Protein AF-A0A8S2FQZ1-F1 (afdb_monomer_lite)

Foldseek 3Di:
DPPPPPDWAWDPPVQQVQLVVLVPDPDPQSWGDDDQWIARVVQQKIAGPVHRVDIKHKDKDWDPPVRVVPPPCVVVPDDPPDPDDPPPPVDPTDIIMIID

InterPro domains:
  IPR004170 WWE domain [PF02825] (5-60)
  IPR004170 WWE domain [PS50918] (1-60)
  IPR037197 WWE domain superfamily [G3DSA:3.30.720.50] (2-63)
  IPR037197 WWE domain superfamily [SSF117839] (3-65)

Structure (mmCIF, N/CA/C/O backbone):
data_AF-A0A8S2FQZ1-F1
#
_entry.id   AF-A0A8S2FQZ1-F1
#
loop_
_atom_site.group_PDB
_atom_site.id
_atom_site.type_symbol
_atom_site.label_atom_id
_atom_site.label_alt_id
_atom_site.label_comp_id
_atom_site.label_asym_id
_atom_site.label_entity_id
_atom_site.label_seq_id
_atom_site.pdbx_PDB_ins_code
_atom_site.Cartn_x
_atom_site.Cartn_y
_atom_site.Cartn_z
_atom_site.occupancy
_atom_site.B_iso_or_equiv
_atom_site.auth_seq_id
_atom_site.auth_comp_id
_atom_site.auth_asym_id
_atom_site.auth_atom_id
_atom_site.pdbx_PDB_model_num
ATOM 1 N N . SER A 1 1 ? -10.466 -26.969 -14.975 1.00 35.75 1 SER A N 1
ATOM 2 C CA . SER A 1 1 ? -9.700 -26.241 -13.949 1.00 35.75 1 SER A CA 1
ATOM 3 C C . SER A 1 1 ? -9.294 -24.894 -14.509 1.00 35.75 1 SER A C 1
ATOM 5 O O . SER A 1 1 ? -8.361 -24.826 -15.294 1.00 35.75 1 SER A O 1
ATOM 7 N N . THR A 1 2 ? -10.063 -23.845 -14.231 1.00 41.34 2 THR A N 1
ATOM 8 C CA . THR A 1 2 ? -9.741 -22.472 -14.640 1.00 41.34 2 THR A CA 1
ATOM 9 C C . THR A 1 2 ? -8.810 -21.883 -13.587 1.00 41.34 2 THR A C 1
ATOM 11 O O . THR A 1 2 ? -9.260 -21.555 -12.493 1.00 41.34 2 THR A O 1
ATOM 14 N N . ASN A 1 3 ? -7.511 -21.834 -13.886 1.00 45.06 3 ASN A N 1
ATOM 15 C CA . ASN A 1 3 ? -6.511 -21.191 -13.036 1.00 45.06 3 ASN A CA 1
ATOM 16 C C . ASN A 1 3 ? -6.856 -19.700 -12.920 1.00 45.06 3 ASN A C 1
ATOM 18 O O . ASN A 1 3 ? -6.650 -18.940 -13.864 1.00 45.06 3 ASN A O 1
ATOM 22 N N . GLY A 1 4 ? -7.439 -19.308 -11.786 1.00 43.81 4 GLY A N 1
ATOM 23 C CA . GLY A 1 4 ? -7.684 -17.918 -11.419 1.00 43.81 4 GLY A CA 1
ATOM 24 C C . GLY A 1 4 ? -6.366 -17.229 -11.090 1.00 43.81 4 GLY A C 1
ATOM 25 O O . GLY A 1 4 ? -5.990 -17.135 -9.927 1.00 43.81 4 GLY A O 1
ATOM 26 N N . ASN A 1 5 ? -5.643 -16.786 -12.117 1.00 52.44 5 ASN A N 1
ATOM 27 C CA . ASN A 1 5 ? -4.517 -15.878 -11.938 1.00 52.44 5 ASN A CA 1
ATOM 28 C C . ASN A 1 5 ? -5.084 -14.499 -11.588 1.00 52.44 5 ASN A C 1
ATOM 30 O O . ASN A 1 5 ? -5.346 -13.682 -12.464 1.00 52.44 5 ASN A O 1
ATOM 34 N N . GLU A 1 6 ? -5.329 -14.263 -10.304 1.00 64.31 6 GLU A N 1
ATOM 35 C CA . GLU A 1 6 ? -5.566 -12.923 -9.772 1.00 64.31 6 GLU A CA 1
ATOM 36 C C . GLU A 1 6 ? -4.266 -12.118 -9.934 1.00 64.31 6 GLU A C 1
ATOM 38 O O . GLU A 1 6 ? -3.343 -12.214 -9.121 1.00 64.31 6 GLU A O 1
ATOM 43 N N . GLU A 1 7 ? -4.149 -11.400 -11.050 1.00 82.88 7 GLU A N 1
ATOM 44 C CA . GLU A 1 7 ? -2.947 -10.651 -11.406 1.00 82.88 7 GLU A CA 1
ATOM 45 C C . GLU A 1 7 ? -2.787 -9.403 -10.533 1.00 82.88 7 GLU A C 1
ATOM 47 O O . GLU A 1 7 ? -3.664 -8.546 -10.440 1.00 82.88 7 GLU A O 1
ATOM 52 N N . TRP A 1 8 ? -1.616 -9.289 -9.909 1.00 86.56 8 TRP A N 1
ATOM 53 C CA . TRP A 1 8 ? -1.216 -8.107 -9.159 1.00 86.56 8 TRP A CA 1
ATOM 54 C C . TRP A 1 8 ? -0.962 -6.936 -10.112 1.00 86.56 8 TRP A C 1
ATOM 56 O O . TRP A 1 8 ? -0.130 -7.037 -11.012 1.00 86.56 8 TRP A O 1
ATOM 66 N N . THR A 1 9 ? -1.618 -5.802 -9.876 1.00 89.12 9 THR A N 1
ATOM 67 C CA . THR A 1 9 ? -1.482 -4.598 -10.706 1.00 89.12 9 THR A CA 1
ATOM 68 C C . THR A 1 9 ? -0.596 -3.559 -10.021 1.00 89.12 9 THR A C 1
ATOM 70 O O . THR A 1 9 ? -0.789 -3.260 -8.841 1.00 89.12 9 THR A O 1
ATOM 73 N N . LYS A 1 10 ? 0.373 -2.999 -10.760 1.00 88.56 10 LYS A N 1
ATOM 74 C CA . LYS A 1 10 ? 1.242 -1.905 -10.292 1.00 88.56 10 LYS A CA 1
ATOM 75 C C . LYS A 1 10 ? 0.437 -0.620 -10.098 1.00 88.56 10 LYS A C 1
ATOM 77 O O . LYS A 1 10 ? -0.378 -0.271 -10.948 1.00 88.56 10 LYS A O 1
ATOM 82 N N . TYR A 1 11 ? 0.697 0.082 -8.998 1.00 90.31 11 TYR A N 1
ATOM 83 C CA . TYR A 1 11 ? 0.266 1.473 -8.851 1.00 90.31 11 TYR A CA 1
ATOM 84 C C . TYR A 1 11 ? 1.029 2.362 -9.834 1.00 90.31 11 TYR A C 1
ATOM 86 O O . TYR A 1 11 ? 2.150 2.030 -10.230 1.00 90.31 11 TYR A O 1
ATOM 94 N N . SER A 1 12 ? 0.446 3.499 -10.218 1.00 88.81 12 SER A N 1
ATOM 95 C CA . SER A 1 12 ? 1.183 4.499 -10.997 1.00 88.81 12 SER A CA 1
ATOM 96 C C . SER A 1 12 ? 2.387 5.033 -10.214 1.00 88.81 12 SER A C 1
ATOM 98 O O . SER A 1 12 ? 2.448 4.909 -8.989 1.00 88.81 12 SER A O 1
ATOM 100 N N . ASP A 1 13 ? 3.344 5.660 -10.900 1.00 83.06 13 ASP A N 1
ATOM 101 C CA . ASP A 1 13 ? 4.529 6.236 -10.246 1.00 83.06 13 ASP A CA 1
ATOM 102 C C . ASP A 1 13 ? 4.147 7.294 -9.196 1.00 83.06 13 ASP A C 1
ATOM 104 O O . ASP A 1 13 ? 4.746 7.358 -8.124 1.00 83.06 13 ASP A O 1
ATOM 108 N N . ILE A 1 14 ? 3.107 8.088 -9.481 1.00 87.88 14 ILE A N 1
ATOM 109 C CA . ILE A 1 14 ? 2.599 9.129 -8.578 1.00 87.88 14 ILE A CA 1
ATOM 110 C C . ILE A 1 14 ? 1.951 8.494 -7.346 1.00 87.88 14 ILE A C 1
ATOM 112 O O . ILE A 1 14 ? 2.292 8.850 -6.220 1.00 87.88 14 ILE A O 1
ATOM 116 N N . GLU A 1 15 ? 1.048 7.530 -7.541 1.00 90.69 15 GLU A N 1
ATOM 117 C CA . GLU A 1 15 ? 0.409 6.816 -6.429 1.00 90.69 15 GLU A CA 1
ATOM 118 C C . GLU A 1 15 ? 1.456 6.076 -5.591 1.00 90.69 15 GLU A C 1
ATOM 120 O O . GLU A 1 15 ? 1.439 6.164 -4.367 1.00 90.69 15 GLU A O 1
ATOM 125 N N . SER A 1 16 ? 2.420 5.414 -6.234 1.00 89.88 16 SER A N 1
ATOM 126 C CA . SER A 1 16 ? 3.523 4.724 -5.558 1.00 89.88 16 SER A CA 1
ATOM 127 C C . SER A 1 16 ? 4.352 5.678 -4.700 1.00 89.88 16 SER A C 1
ATOM 129 O O . SER A 1 16 ? 4.690 5.324 -3.573 1.00 89.88 16 SER A O 1
ATOM 131 N N . ALA A 1 17 ? 4.642 6.891 -5.185 1.00 86.56 17 ALA A N 1
ATOM 132 C CA . ALA A 1 17 ? 5.361 7.903 -4.414 1.00 86.56 17 ALA A CA 1
ATOM 133 C C . ALA A 1 17 ? 4.573 8.357 -3.174 1.00 86.56 17 ALA A C 1
ATOM 135 O O . ALA A 1 17 ? 5.147 8.448 -2.091 1.00 86.56 17 ALA A O 1
ATOM 136 N N . ILE A 1 18 ? 3.259 8.568 -3.306 1.00 89.75 18 ILE A N 1
ATOM 137 C CA . ILE A 1 18 ? 2.379 8.928 -2.180 1.00 89.75 18 ILE A CA 1
ATOM 138 C C . ILE A 1 18 ? 2.344 7.800 -1.139 1.00 89.75 18 ILE A C 1
ATOM 140 O O . ILE A 1 18 ? 2.438 8.043 0.067 1.00 89.75 18 ILE A O 1
ATOM 144 N N . ILE A 1 19 ? 2.234 6.549 -1.594 1.00 91.06 19 ILE A N 1
ATOM 145 C CA . ILE A 1 19 ? 2.208 5.376 -0.716 1.00 91.06 19 ILE A CA 1
ATOM 146 C C . ILE A 1 19 ? 3.548 5.211 0.010 1.00 91.06 19 ILE A C 1
ATOM 148 O O . ILE A 1 19 ? 3.569 4.952 1.214 1.00 91.06 19 ILE A O 1
ATOM 152 N N . GLU A 1 20 ? 4.665 5.382 -0.697 1.00 89.88 20 GLU A N 1
ATOM 153 C CA . GLU A 1 20 ? 6.010 5.297 -0.128 1.00 89.88 20 GLU A CA 1
ATOM 154 C C . GLU A 1 20 ? 6.265 6.417 0.892 1.00 89.88 20 GLU A C 1
ATOM 156 O O . GLU A 1 20 ? 6.832 6.168 1.957 1.00 89.88 20 GLU A O 1
ATOM 161 N N . GLU A 1 21 ? 5.802 7.640 0.621 1.00 89.06 21 GLU A N 1
ATOM 162 C CA . GLU A 1 21 ? 5.870 8.744 1.580 1.00 89.06 21 GLU A CA 1
ATOM 163 C C . GLU A 1 21 ? 5.106 8.395 2.863 1.00 89.06 21 GLU A C 1
ATOM 165 O O . GLU A 1 21 ? 5.675 8.463 3.954 1.00 89.06 21 GLU A O 1
ATOM 170 N N . ALA A 1 22 ? 3.855 7.937 2.744 1.00 89.62 22 ALA A N 1
ATOM 171 C CA . ALA A 1 22 ? 3.042 7.514 3.884 1.00 89.62 22 ALA A CA 1
ATOM 172 C C . ALA A 1 22 ? 3.659 6.326 4.647 1.00 89.62 22 ALA A C 1
ATOM 174 O O . ALA A 1 22 ? 3.568 6.258 5.875 1.00 89.62 22 ALA A O 1
ATOM 175 N N . PHE A 1 23 ? 4.325 5.404 3.947 1.00 88.50 23 PHE A N 1
ATOM 176 C CA . PHE A 1 23 ? 5.015 4.266 4.555 1.00 88.50 23 PHE A CA 1
ATOM 177 C C . PHE A 1 23 ? 6.212 4.690 5.417 1.00 88.50 23 PHE A C 1
ATOM 179 O O . PHE A 1 23 ? 6.447 4.098 6.477 1.00 88.50 23 PHE A O 1
ATOM 186 N N . ASN A 1 24 ? 6.941 5.719 4.975 1.00 87.06 24 ASN A N 1
ATOM 187 C CA . ASN A 1 24 ? 8.149 6.230 5.623 1.00 87.06 24 ASN A CA 1
ATOM 188 C C . ASN A 1 24 ? 7.874 7.237 6.752 1.00 87.06 24 ASN A C 1
ATOM 190 O O . ASN A 1 24 ? 8.790 7.597 7.501 1.00 87.06 24 ASN A O 1
ATOM 194 N N . GLN A 1 25 ? 6.627 7.682 6.927 1.00 86.38 25 GLN A N 1
ATOM 195 C CA . GLN A 1 25 ? 6.259 8.534 8.055 1.00 86.38 25 GLN A CA 1
ATOM 196 C C . GLN A 1 25 ? 6.458 7.803 9.393 1.00 86.38 25 GLN A C 1
ATOM 198 O O . GLN A 1 25 ? 6.076 6.649 9.577 1.00 86.38 25 GLN A O 1
ATOM 203 N N . LYS A 1 26 ? 7.018 8.510 10.384 1.00 74.94 26 LYS A N 1
ATOM 204 C CA . LYS A 1 26 ? 7.258 7.982 11.745 1.00 74.94 26 LYS A CA 1
ATOM 205 C C . LYS A 1 26 ? 5.986 7.870 12.603 1.00 74.94 26 LYS A C 1
ATOM 207 O O . LYS A 1 26 ? 6.060 7.447 13.756 1.00 74.94 26 LYS A O 1
ATOM 212 N N . ASN A 1 27 ? 4.837 8.278 12.070 1.00 74.12 27 ASN A N 1
ATOM 213 C CA . ASN A 1 27 ? 3.565 8.279 12.783 1.00 74.12 27 ASN A CA 1
ATOM 214 C C . ASN A 1 27 ? 2.942 6.875 12.819 1.00 74.12 27 ASN A C 1
ATOM 216 O O . ASN A 1 27 ? 3.193 6.036 11.959 1.00 74.12 27 ASN A O 1
ATOM 220 N N . LYS A 1 28 ? 2.102 6.612 13.829 1.00 67.88 28 LYS A N 1
ATOM 221 C CA . LYS A 1 28 ? 1.443 5.302 14.013 1.00 67.88 28 LYS A CA 1
ATOM 222 C C . LYS A 1 28 ? 0.377 5.004 12.952 1.00 67.88 28 LYS A C 1
ATOM 224 O O . LYS A 1 28 ? 0.065 3.845 12.689 1.00 67.88 28 LYS A O 1
ATOM 229 N N . THR A 1 29 ? -0.203 6.042 12.364 1.00 70.31 29 THR A N 1
ATOM 230 C CA . THR A 1 29 ? -1.234 5.932 11.333 1.00 70.31 29 THR A CA 1
ATOM 231 C C . THR A 1 29 ? -0.571 5.910 9.964 1.00 70.31 29 THR A C 1
ATOM 233 O O . THR A 1 29 ? -0.358 6.958 9.361 1.00 70.31 29 THR A O 1
ATOM 236 N N . LYS A 1 30 ? -0.222 4.714 9.485 1.00 85.19 30 LYS A N 1
ATOM 237 C CA . LYS A 1 30 ? 0.291 4.515 8.128 1.00 85.19 30 LYS A CA 1
ATOM 238 C C . LYS A 1 30 ? -0.876 4.426 7.145 1.00 85.19 30 LYS A C 1
ATOM 240 O O . LYS A 1 30 ? -1.247 3.341 6.701 1.00 85.19 30 LYS A O 1
ATOM 245 N N . LEU A 1 31 ? -1.508 5.564 6.885 1.00 91.25 31 LEU A N 1
ATOM 246 C CA . LEU A 1 31 ? -2.636 5.663 5.969 1.00 91.25 31 LEU A CA 1
ATOM 247 C C . LEU A 1 31 ? -2.268 6.592 4.812 1.00 91.25 31 LEU A C 1
ATOM 249 O O . LEU A 1 31 ? -1.837 7.717 5.049 1.00 91.25 31 LEU A O 1
ATOM 253 N N . ALA A 1 32 ? -2.412 6.108 3.580 1.00 91.94 32 ALA A N 1
ATOM 254 C CA . ALA A 1 32 ? -2.206 6.900 2.373 1.00 91.94 32 ALA A CA 1
ATOM 255 C C . ALA A 1 32 ? -3.561 7.235 1.742 1.00 91.94 32 ALA A C 1
ATOM 257 O O . ALA A 1 32 ? -4.408 6.358 1.564 1.00 91.94 32 ALA A O 1
ATOM 258 N N . GLU A 1 33 ? -3.765 8.502 1.401 1.00 93.81 33 GLU A N 1
ATOM 259 C CA . GLU A 1 33 ? -4.983 8.989 0.757 1.00 93.81 33 GLU A CA 1
ATOM 260 C C . GLU A 1 33 ? -4.737 9.160 -0.742 1.00 93.81 3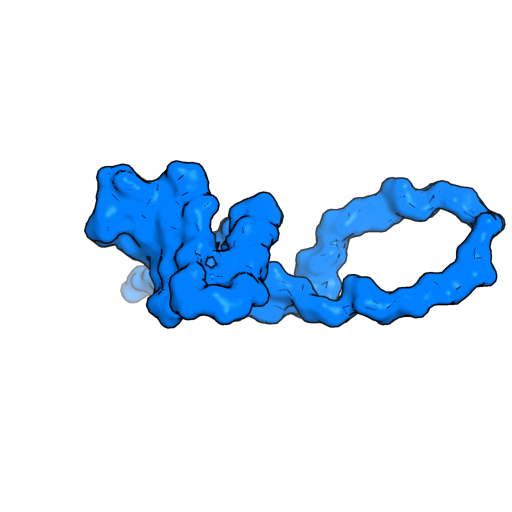3 GLU A C 1
ATOM 262 O O . GLU A 1 33 ? -3.877 9.939 -1.145 1.00 93.81 33 GLU A O 1
ATOM 267 N N . LEU A 1 34 ? -5.500 8.438 -1.562 1.00 92.56 34 LEU A N 1
ATOM 268 C CA . LEU A 1 34 ? -5.480 8.534 -3.023 1.00 92.56 34 LEU A CA 1
ATOM 269 C C . LEU A 1 34 ? -6.867 8.948 -3.521 1.00 92.56 34 LEU A C 1
ATOM 271 O O . LEU A 1 34 ? -7.834 8.927 -2.759 1.00 92.56 34 LEU A O 1
ATOM 275 N N . ASP A 1 35 ? -7.000 9.346 -4.784 1.00 90.69 35 ASP A N 1
ATOM 276 C CA . ASP A 1 35 ? -8.230 9.991 -5.273 1.00 90.69 35 ASP A CA 1
ATOM 277 C C . ASP A 1 35 ? -9.494 9.157 -5.009 1.00 90.69 35 ASP A C 1
ATOM 279 O O . ASP A 1 35 ? -10.462 9.641 -4.422 1.00 90.69 35 ASP A O 1
ATOM 283 N N . ASN A 1 36 ? -9.464 7.872 -5.372 1.00 92.25 36 ASN A N 1
ATOM 284 C CA . ASN A 1 36 ? -10.640 6.994 -5.330 1.00 92.25 36 ASN A CA 1
ATOM 285 C C . ASN A 1 36 ? -10.633 5.987 -4.169 1.00 92.25 36 ASN A C 1
ATOM 287 O O . ASN A 1 36 ? -11.598 5.237 -3.980 1.00 92.25 36 ASN A O 1
ATOM 291 N N . TYR A 1 37 ? -9.543 5.920 -3.412 1.00 93.94 37 TYR A N 1
ATOM 292 C CA . TYR A 1 37 ? -9.336 4.908 -2.384 1.00 93.94 37 TYR A CA 1
ATOM 293 C C . TYR A 1 37 ? -8.353 5.394 -1.321 1.00 93.94 37 TYR A C 1
ATOM 295 O O . TYR A 1 37 ? -7.547 6.287 -1.561 1.00 93.94 37 TYR A O 1
ATOM 303 N N . SER A 1 38 ? -8.432 4.808 -0.135 1.00 94.50 38 SER A N 1
ATOM 304 C CA . SER A 1 38 ? -7.422 4.962 0.908 1.00 94.50 38 SER A CA 1
ATOM 305 C C . SER A 1 38 ? -6.672 3.648 1.076 1.00 94.50 38 SER A C 1
ATOM 307 O O . SER A 1 38 ? -7.205 2.568 0.818 1.00 94.50 38 SER A O 1
ATOM 309 N N . ILE A 1 39 ? -5.410 3.730 1.473 1.00 94.88 39 ILE A N 1
ATOM 310 C CA . ILE A 1 39 ? -4.577 2.565 1.741 1.00 94.88 39 ILE A CA 1
ATOM 311 C C . ILE A 1 39 ? -4.229 2.563 3.215 1.00 94.88 39 ILE A C 1
ATOM 313 O O . ILE A 1 39 ? -3.558 3.466 3.710 1.00 94.88 39 ILE A O 1
ATOM 317 N N . ASN A 1 40 ? -4.643 1.508 3.903 1.00 93.19 40 ASN A N 1
ATOM 318 C CA . ASN A 1 40 ? -4.173 1.192 5.234 1.00 93.19 40 ASN A CA 1
ATOM 319 C C . ASN A 1 40 ? -2.930 0.304 5.111 1.00 93.19 40 ASN A C 1
ATOM 321 O O . ASN A 1 40 ? -3.026 -0.886 4.816 1.00 93.19 40 ASN A O 1
ATOM 325 N N . LEU A 1 41 ? -1.754 0.885 5.334 1.00 91.38 41 LEU A N 1
ATOM 326 C CA . LEU A 1 41 ? -0.472 0.189 5.212 1.00 91.38 41 LEU A CA 1
ATOM 327 C C . LEU A 1 41 ? -0.163 -0.710 6.411 1.00 91.38 41 LEU A C 1
ATOM 329 O O . LEU A 1 41 ? 0.707 -1.569 6.301 1.00 91.38 41 LEU A O 1
ATOM 333 N N . ASN A 1 42 ? -0.847 -0.528 7.545 1.00 90.25 42 ASN A N 1
ATOM 334 C CA . ASN A 1 42 ? -0.706 -1.442 8.680 1.00 90.25 42 ASN A CA 1
ATOM 335 C C . ASN A 1 42 ? -1.308 -2.808 8.338 1.00 90.25 42 ASN A C 1
ATOM 337 O O . ASN A 1 42 ? -0.684 -3.833 8.600 1.00 90.25 42 ASN A O 1
ATOM 341 N N . ASP A 1 43 ? -2.468 -2.796 7.683 1.00 90.88 43 ASP A N 1
ATOM 342 C CA . ASP A 1 43 ? -3.167 -4.015 7.267 1.00 90.88 43 ASP A CA 1
ATOM 343 C C . ASP A 1 43 ? -2.837 -4.418 5.824 1.00 90.88 43 ASP A C 1
ATOM 345 O O . ASP A 1 43 ? -3.211 -5.497 5.378 1.00 90.88 43 ASP A O 1
ATOM 349 N N . SER A 1 44 ? -2.103 -3.568 5.096 1.00 92.88 44 SER A N 1
ATOM 350 C CA . SER A 1 44 ? -1.780 -3.748 3.678 1.00 92.88 44 SER A CA 1
ATOM 351 C C . SER A 1 44 ? -3.041 -3.950 2.825 1.00 92.88 44 SER A C 1
ATOM 353 O O . SER A 1 44 ? -3.112 -4.843 1.981 1.00 92.88 44 SER A O 1
ATOM 355 N N . ILE A 1 45 ? -4.036 -3.083 3.038 1.00 94.44 45 ILE A N 1
ATOM 356 C CA . ILE A 1 45 ? -5.333 -3.113 2.352 1.00 94.44 45 ILE A CA 1
ATOM 357 C C . ILE A 1 45 ? -5.633 -1.751 1.725 1.00 94.44 45 ILE A C 1
ATOM 359 O O . ILE A 1 45 ? -5.516 -0.706 2.365 1.00 94.44 45 ILE A O 1
ATOM 363 N N . GLN A 1 46 ? -6.078 -1.778 0.475 1.00 94.94 46 GLN A N 1
ATOM 364 C CA . GLN A 1 46 ? -6.735 -0.673 -0.210 1.00 94.94 46 GLN A CA 1
ATOM 365 C C . GLN A 1 46 ? -8.247 -0.748 0.035 1.00 94.94 46 GLN A C 1
ATOM 367 O O . GLN A 1 46 ? -8.843 -1.810 -0.124 1.00 94.94 46 GLN A O 1
ATOM 372 N N . ILE A 1 47 ? -8.880 0.381 0.350 1.00 95.44 47 ILE A N 1
ATOM 373 C CA . ILE A 1 47 ? -10.318 0.506 0.613 1.00 95.44 47 ILE A CA 1
ATOM 374 C C . ILE A 1 47 ? -10.898 1.557 -0.336 1.00 95.44 47 ILE A C 1
ATOM 376 O O . ILE A 1 47 ? -10.424 2.694 -0.376 1.00 95.44 47 ILE A O 1
ATOM 380 N N . SER A 1 48 ? -11.924 1.205 -1.114 1.00 93.69 48 SER A N 1
ATOM 381 C CA . SER A 1 48 ? -12.586 2.178 -1.990 1.00 93.69 48 SER A CA 1
ATOM 382 C C . SER A 1 48 ? -13.342 3.234 -1.182 1.00 93.69 48 SER A C 1
ATOM 384 O O . SER A 1 48 ? -14.093 2.915 -0.262 1.00 93.69 48 SER A O 1
ATOM 386 N N . LYS A 1 49 ? -13.206 4.504 -1.583 1.00 93.44 49 LYS A N 1
ATOM 387 C CA . LYS A 1 49 ? -13.971 5.619 -0.999 1.00 93.44 49 LYS A CA 1
ATOM 388 C C . LYS A 1 49 ? -15.444 5.602 -1.402 1.00 93.44 49 LYS A C 1
ATOM 390 O O . LYS A 1 49 ? -16.282 6.127 -0.677 1.00 93.44 49 LYS A O 1
ATOM 395 N N . LEU A 1 50 ? -15.754 5.016 -2.559 1.00 93.56 50 LEU A N 1
ATOM 396 C CA . LEU A 1 50 ? -17.119 4.915 -3.079 1.00 93.56 50 LEU A CA 1
ATOM 397 C C . LEU A 1 50 ? -17.884 3.739 -2.462 1.00 93.56 50 LEU A C 1
ATOM 399 O O . LEU A 1 50 ? -19.103 3.804 -2.333 1.00 93.56 50 LEU A O 1
ATOM 403 N N . ASP A 1 51 ? -17.177 2.668 -2.102 1.00 92.25 51 ASP A N 1
ATOM 404 C CA . ASP A 1 51 ? -17.760 1.455 -1.529 1.00 92.25 51 ASP A CA 1
ATOM 405 C C . ASP A 1 51 ? -16.778 0.811 -0.533 1.00 92.25 51 ASP A C 1
ATOM 407 O O . ASP A 1 51 ? -15.889 0.066 -0.949 1.00 92.25 51 ASP A O 1
ATOM 411 N N . PRO A 1 52 ? -16.926 1.055 0.782 1.00 89.50 52 PRO A N 1
ATOM 412 C CA . PRO A 1 52 ? -16.004 0.540 1.800 1.00 89.50 52 PRO A CA 1
ATOM 413 C C . PRO A 1 52 ? -15.918 -0.993 1.886 1.00 89.50 52 PRO A C 1
ATOM 415 O O . PRO A 1 52 ? -14.977 -1.527 2.480 1.00 89.50 52 PRO A O 1
ATOM 418 N N . ASN A 1 53 ? -16.879 -1.715 1.297 1.00 91.50 53 ASN A N 1
ATOM 419 C CA . ASN A 1 53 ? -16.833 -3.175 1.211 1.00 91.50 53 ASN A CA 1
ATOM 420 C C . ASN A 1 53 ? -15.919 -3.660 0.075 1.00 91.50 53 ASN A C 1
ATOM 422 O O . ASN A 1 53 ? -15.509 -4.819 0.072 1.00 91.50 53 ASN A O 1
ATOM 426 N N . LYS A 1 54 ? -15.579 -2.791 -0.887 1.00 91.50 54 LYS A N 1
ATOM 427 C CA . LYS A 1 54 ? -14.607 -3.092 -1.941 1.00 91.50 54 LYS A CA 1
ATOM 428 C C . LYS A 1 54 ? -13.205 -2.827 -1.428 1.00 91.50 54 LYS A C 1
ATOM 430 O O . LYS A 1 54 ? -12.739 -1.685 -1.389 1.00 91.50 54 LYS A O 1
ATOM 435 N N . GLN A 1 55 ? -12.546 -3.920 -1.068 1.00 94.31 55 GLN A N 1
ATOM 436 C CA . GLN A 1 55 ? -11.186 -3.926 -0.562 1.00 94.31 55 GLN A CA 1
ATOM 437 C C . GLN A 1 55 ? -10.288 -4.760 -1.467 1.00 94.31 55 GLN A C 1
ATOM 439 O O . GLN A 1 55 ? -10.740 -5.731 -2.074 1.00 94.31 55 GLN A O 1
ATOM 444 N N . ARG A 1 56 ? -9.025 -4.355 -1.559 1.00 93.50 56 ARG A N 1
ATOM 445 C CA . ARG A 1 56 ? -7.980 -5.052 -2.310 1.00 93.50 56 ARG A CA 1
ATOM 446 C C . ARG A 1 56 ? -6.750 -5.223 -1.449 1.00 93.50 56 ARG A C 1
ATOM 448 O O . ARG A 1 56 ? -6.425 -4.334 -0.659 1.00 93.50 56 ARG A O 1
ATOM 455 N N . GLN A 1 57 ? -6.068 -6.350 -1.596 1.00 93.75 57 GLN A N 1
ATOM 456 C CA . GLN A 1 57 ? -4.794 -6.538 -0.914 1.00 93.75 57 GLN A CA 1
ATOM 457 C C . GLN A 1 57 ? -3.727 -5.701 -1.599 1.00 93.75 57 GLN A C 1
ATOM 459 O O . GLN A 1 57 ? -3.764 -5.508 -2.813 1.00 93.75 57 GLN A O 1
ATOM 464 N N . ILE A 1 58 ? -2.763 -5.211 -0.824 1.00 93.50 58 ILE A N 1
ATOM 465 C CA . ILE A 1 58 ? -1.605 -4.510 -1.362 1.00 93.50 58 ILE A CA 1
ATOM 466 C C . ILE A 1 58 ? -0.307 -5.138 -0.874 1.00 93.50 58 ILE A C 1
ATOM 468 O O . ILE A 1 58 ? -0.252 -5.746 0.191 1.00 93.50 58 ILE A O 1
ATOM 472 N N . LYS A 1 59 ? 0.770 -4.976 -1.640 1.00 90.81 59 LYS A N 1
ATOM 473 C CA . LYS A 1 59 ? 2.110 -5.384 -1.201 1.00 90.81 59 LYS A CA 1
ATOM 474 C C . LYS A 1 59 ? 3.182 -4.450 -1.732 1.00 90.81 59 LYS A C 1
ATOM 476 O O . LYS A 1 59 ? 3.081 -3.960 -2.854 1.00 90.81 59 LYS A O 1
ATOM 481 N N . ARG A 1 60 ? 4.222 -4.245 -0.925 1.00 89.62 60 ARG A N 1
ATOM 482 C CA . ARG A 1 60 ? 5.448 -3.522 -1.283 1.00 89.62 60 ARG A CA 1
ATOM 483 C C . ARG A 1 60 ? 6.506 -4.539 -1.694 1.00 89.62 60 ARG A C 1
ATOM 485 O O . ARG A 1 60 ? 6.825 -5.432 -0.912 1.00 89.62 60 ARG A O 1
ATOM 492 N N . VAL A 1 61 ? 7.035 -4.424 -2.905 1.00 86.38 61 VAL A N 1
ATOM 493 C CA . VAL A 1 61 ? 8.039 -5.344 -3.454 1.00 86.38 61 VAL A CA 1
ATOM 494 C C . VAL A 1 61 ? 9.314 -4.574 -3.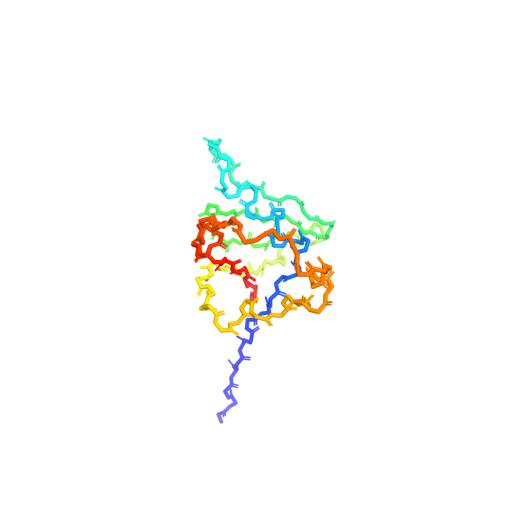760 1.00 86.38 61 VAL A C 1
ATOM 496 O O . VAL A 1 61 ? 9.260 -3.435 -4.219 1.00 86.38 61 VAL A O 1
ATOM 499 N N . LEU A 1 62 ? 10.457 -5.200 -3.478 1.00 80.50 62 LEU A N 1
ATOM 500 C CA . LEU A 1 62 ? 11.757 -4.691 -3.888 1.00 80.50 62 LEU A CA 1
ATOM 501 C C . LEU A 1 62 ? 11.916 -4.895 -5.396 1.00 80.50 62 LEU A C 1
ATOM 503 O O . LEU A 1 62 ? 11.917 -6.026 -5.884 1.00 80.50 62 LEU A O 1
ATOM 507 N N . THR A 1 63 ? 12.057 -3.801 -6.125 1.00 67.69 63 THR A N 1
ATOM 508 C CA . THR A 1 63 ? 12.228 -3.812 -7.572 1.00 67.69 63 THR A CA 1
ATOM 509 C C . THR A 1 63 ? 13.704 -4.000 -7.890 1.00 67.69 63 THR A C 1
ATOM 511 O O . THR A 1 63 ? 14.560 -3.224 -7.462 1.00 67.69 63 THR A O 1
ATOM 514 N N . SER A 1 64 ? 14.024 -5.067 -8.628 1.00 60.72 64 SER A N 1
ATOM 515 C CA . SER A 1 64 ? 15.397 -5.316 -9.075 1.00 60.72 64 SER A CA 1
ATOM 516 C C . SER A 1 64 ? 15.895 -4.176 -9.976 1.00 60.72 64 SER A C 1
ATOM 518 O O . SER A 1 64 ? 15.115 -3.583 -10.720 1.00 60.72 64 SER A O 1
ATOM 520 N N . ARG A 1 65 ? 17.208 -3.904 -9.950 1.00 55.53 65 ARG A N 1
ATOM 521 C CA . ARG A 1 65 ? 17.883 -2.841 -10.729 1.00 55.53 65 ARG A CA 1
ATOM 522 C C . ARG A 1 65 ? 17.520 -2.816 -12.225 1.00 55.53 65 ARG A C 1
ATOM 524 O O . ARG A 1 65 ? 17.598 -1.765 -12.848 1.00 55.53 65 ARG A O 1
ATOM 531 N N . ASN A 1 66 ? 17.124 -3.955 -12.792 1.00 52.50 66 ASN A N 1
ATOM 532 C CA . ASN A 1 66 ? 16.782 -4.073 -14.210 1.00 52.50 66 ASN A CA 1
ATOM 533 C C . ASN A 1 66 ? 15.350 -3.601 -14.527 1.00 52.50 66 ASN A C 1
ATOM 535 O O . ASN A 1 66 ? 15.068 -3.245 -15.664 1.00 52.50 66 ASN A O 1
ATOM 539 N N . GLU A 1 67 ? 14.440 -3.573 -13.548 1.00 53.00 67 GLU A N 1
ATOM 540 C CA . GLU A 1 67 ? 13.067 -3.073 -13.742 1.00 53.00 67 GLU A CA 1
ATOM 541 C C . GLU A 1 67 ? 12.961 -1.550 -13.553 1.00 53.00 67 GLU A C 1
ATOM 543 O O . GLU A 1 67 ? 12.044 -0.925 -14.080 1.00 53.00 67 GLU A O 1
ATOM 548 N N . SER A 1 68 ? 13.916 -0.933 -12.850 1.00 52.22 68 SER A N 1
ATOM 549 C CA . SER A 1 68 ? 14.031 0.524 -12.680 1.00 52.22 68 SER A CA 1
ATOM 550 C C . SER A 1 68 ? 14.746 1.236 -13.843 1.00 52.22 68 SER A C 1
ATOM 552 O O . SER A 1 68 ? 14.807 2.465 -13.869 1.00 52.22 68 SER A O 1
ATOM 554 N N . GLN A 1 69 ? 15.214 0.497 -14.857 1.00 50.56 69 GLN A N 1
ATOM 555 C CA . GLN A 1 69 ? 15.868 1.005 -16.078 1.00 50.56 69 GLN A CA 1
ATOM 556 C C . GLN A 1 69 ? 14.906 1.635 -17.112 1.00 50.56 69 GLN A C 1
ATOM 558 O O . GLN A 1 69 ? 15.226 1.742 -18.292 1.00 50.56 69 GLN A O 1
ATOM 563 N N . GLY A 1 70 ? 13.721 2.083 -16.691 1.00 48.59 70 GLY A N 1
ATOM 564 C CA . GLY A 1 70 ? 12.811 2.887 -17.519 1.00 48.59 70 GLY A CA 1
ATOM 565 C C . GLY A 1 70 ? 13.136 4.387 -17.530 1.00 48.59 70 GLY A C 1
ATOM 566 O O . GLY A 1 70 ? 12.434 5.169 -18.175 1.00 48.59 70 GLY A O 1
ATOM 567 N N . LEU A 1 71 ? 14.172 4.820 -16.805 1.00 52.66 71 LEU A N 1
ATOM 568 C CA . LEU A 1 71 ? 14.598 6.215 -16.799 1.00 52.66 71 LEU A CA 1
ATOM 569 C C . LEU A 1 71 ? 15.264 6.548 -18.137 1.00 52.66 71 LEU A C 1
ATOM 571 O O . LEU A 1 71 ? 16.206 5.900 -18.575 1.00 52.66 71 LEU A O 1
ATOM 575 N N . ARG A 1 72 ? 14.737 7.573 -18.808 1.00 53.41 72 ARG A N 1
ATOM 576 C CA . ARG A 1 72 ? 15.190 8.062 -20.115 1.00 53.41 72 ARG A CA 1
ATOM 577 C C . ARG A 1 72 ? 16.549 8.764 -19.967 1.00 53.41 72 ARG A C 1
ATOM 579 O O . ARG A 1 72 ? 16.610 9.993 -19.963 1.00 53.41 72 ARG A O 1
ATOM 586 N N . GLU A 1 73 ? 17.615 7.975 -19.824 1.00 54.19 73 GLU A N 1
ATOM 587 C CA . GLU A 1 73 ? 19.011 8.420 -19.643 1.00 54.19 73 GLU A CA 1
ATOM 588 C C . GLU A 1 73 ? 19.455 9.418 -20.726 1.00 54.19 73 GLU A C 1
ATOM 590 O O . GLU A 1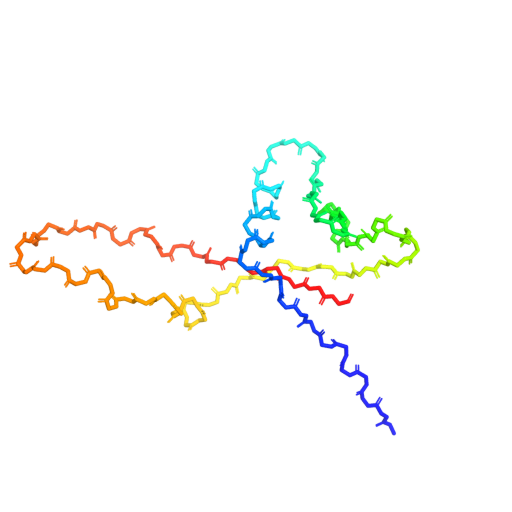 73 ? 20.238 10.328 -20.464 1.00 54.19 73 GLU A O 1
ATOM 595 N N . GLU A 1 74 ? 18.865 9.332 -21.921 1.00 56.56 74 GLU A N 1
ATOM 596 C CA . GLU A 1 74 ? 19.143 10.212 -23.062 1.00 56.56 74 GLU A CA 1
ATOM 597 C C . GLU A 1 74 ? 18.918 11.712 -22.797 1.00 56.56 74 GLU A C 1
ATOM 599 O O . GLU A 1 74 ? 19.428 12.540 -23.546 1.00 56.56 74 GLU A O 1
ATOM 604 N N . ARG A 1 75 ? 18.173 12.102 -21.749 1.00 57.41 75 ARG A N 1
ATOM 605 C CA . ARG A 1 75 ? 17.978 13.527 -21.409 1.00 57.41 75 ARG A CA 1
ATOM 606 C C . ARG A 1 75 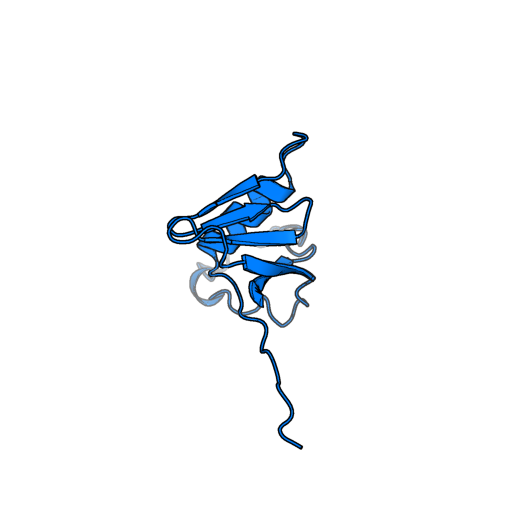? 19.094 14.124 -20.545 1.00 57.41 75 ARG A C 1
ATOM 608 O O . ARG A 1 75 ? 19.118 15.341 -20.387 1.00 57.41 75 ARG A O 1
ATOM 615 N N . PHE A 1 76 ? 19.985 13.301 -19.988 1.00 56.22 76 PHE A N 1
ATOM 616 C CA . PHE A 1 76 ? 21.025 13.744 -19.049 1.00 56.22 76 PHE A CA 1
ATOM 617 C C . PHE A 1 76 ? 22.429 13.829 -19.660 1.00 56.22 76 PHE A C 1
ATOM 619 O O . PHE A 1 76 ? 23.342 14.333 -19.010 1.00 56.22 76 PHE A O 1
ATOM 626 N N . PHE A 1 77 ? 22.614 13.435 -20.923 1.00 54.19 77 PHE A N 1
ATOM 627 C CA . PHE A 1 77 ? 23.869 13.672 -21.638 1.00 54.19 77 PHE A CA 1
ATOM 628 C C . PHE A 1 77 ? 23.922 15.101 -22.193 1.00 54.19 77 PHE A C 1
ATOM 630 O O . PHE A 1 77 ? 23.842 15.331 -23.398 1.00 54.19 77 PHE A O 1
ATOM 637 N N . LEU A 1 78 ? 24.072 16.082 -21.300 1.00 51.12 78 LEU A N 1
ATOM 638 C CA . LEU A 1 78 ? 24.530 17.418 -21.669 1.00 51.12 78 LEU A CA 1
ATOM 639 C C . LEU A 1 78 ? 26.033 17.529 -21.389 1.00 51.12 78 LEU A C 1
ATOM 641 O O . LEU A 1 78 ? 26.454 17.757 -20.262 1.00 51.12 78 LEU A O 1
ATOM 645 N N . THR A 1 79 ? 26.801 17.436 -22.478 1.00 53.94 79 THR A N 1
ATOM 646 C CA . THR A 1 79 ? 28.193 17.893 -22.679 1.00 53.94 79 THR A CA 1
ATOM 647 C C . THR A 1 79 ? 29.327 17.273 -21.835 1.00 53.94 79 THR A C 1
ATOM 649 O O . THR A 1 79 ? 29.237 17.165 -20.616 1.00 53.94 79 THR A O 1
ATOM 652 N N . PRO A 1 80 ? 30.460 16.912 -22.474 1.00 53.53 80 PRO A N 1
ATOM 653 C CA . PRO A 1 80 ? 31.568 16.212 -21.837 1.00 53.53 80 PRO A CA 1
ATOM 654 C C . PRO A 1 80 ? 32.539 17.185 -21.155 1.00 53.53 80 PRO A C 1
ATOM 656 O O . PRO A 1 80 ? 33.682 17.285 -21.566 1.00 53.53 80 PRO A O 1
ATOM 659 N N . GLU A 1 81 ? 32.120 17.897 -20.111 1.00 51.06 81 GLU A N 1
ATOM 660 C CA . GLU A 1 81 ? 33.061 18.555 -19.191 1.00 51.06 81 GLU A CA 1
ATOM 661 C C . GLU A 1 81 ? 32.459 18.631 -17.792 1.00 51.06 81 GLU A C 1
ATOM 663 O O . GLU A 1 81 ? 31.962 19.666 -17.376 1.00 51.06 81 GLU A O 1
ATOM 668 N N . LEU A 1 82 ? 32.464 17.511 -17.071 1.00 48.66 82 LEU A N 1
ATOM 669 C CA . LEU A 1 82 ? 32.464 17.466 -15.604 1.00 48.66 82 LEU A CA 1
ATOM 670 C C . LEU A 1 82 ? 32.692 16.012 -15.180 1.00 48.66 82 LEU A C 1
ATOM 672 O O . LEU A 1 82 ? 31.845 15.354 -14.585 1.00 48.66 82 LEU A O 1
ATOM 676 N N . SER A 1 83 ? 33.887 15.497 -15.479 1.00 49.03 83 SER A N 1
ATOM 677 C CA . SER A 1 83 ? 34.421 14.294 -14.839 1.00 49.03 83 SER A CA 1
ATOM 678 C C . SER A 1 83 ? 34.790 14.614 -13.385 1.00 49.03 83 SER A C 1
ATOM 680 O O . SER A 1 83 ? 35.958 14.653 -13.002 1.00 49.03 83 SER A O 1
ATOM 682 N N . LYS A 1 84 ? 33.787 14.901 -12.559 1.00 47.88 84 LYS A N 1
ATOM 683 C CA . LYS A 1 84 ? 33.881 14.705 -11.118 1.00 47.88 84 LYS A CA 1
ATOM 684 C C . LYS A 1 84 ? 32.960 13.548 -10.815 1.00 47.88 84 LYS A C 1
ATOM 686 O O . LYS A 1 84 ? 31.760 13.655 -11.023 1.00 47.88 84 LYS A O 1
ATOM 691 N N . THR A 1 85 ? 33.571 12.447 -10.396 1.00 47.47 85 THR A N 1
ATOM 692 C CA . THR A 1 85 ? 32.941 11.259 -9.822 1.00 47.47 85 THR A CA 1
ATOM 693 C C . THR A 1 85 ? 31.772 11.667 -8.934 1.00 47.47 85 THR A C 1
ATOM 695 O O . THR A 1 85 ? 31.957 12.048 -7.777 1.00 47.47 85 THR A O 1
ATOM 698 N N . PHE A 1 86 ? 30.569 11.632 -9.503 1.00 44.91 86 PHE A N 1
ATOM 699 C CA . PHE A 1 86 ? 29.345 11.592 -8.731 1.00 44.91 86 PHE A CA 1
ATOM 700 C C . PHE A 1 86 ? 29.357 10.222 -8.071 1.00 44.91 86 PHE A C 1
ATOM 702 O O . PHE A 1 86 ? 29.367 9.206 -8.758 1.00 44.91 86 PHE A O 1
ATOM 709 N N . ASN A 1 87 ? 29.477 10.195 -6.746 1.00 44.72 87 ASN A N 1
ATOM 710 C CA . ASN A 1 87 ? 29.337 8.957 -5.997 1.00 44.72 87 ASN A CA 1
ATOM 711 C C . ASN A 1 87 ? 27.990 8.324 -6.378 1.00 44.72 87 ASN A C 1
ATOM 713 O O . ASN A 1 87 ? 26.94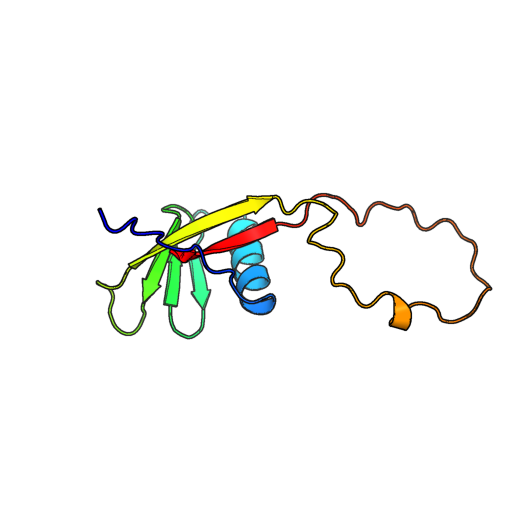1 8.935 -6.162 1.00 44.72 87 ASN A O 1
ATOM 717 N N . ASP A 1 88 ? 28.056 7.125 -6.959 1.00 48.44 88 ASP A N 1
ATOM 718 C CA . ASP A 1 88 ? 26.947 6.244 -7.341 1.00 48.44 88 ASP A CA 1
ATOM 719 C C . ASP A 1 88 ? 26.160 5.751 -6.107 1.00 48.44 88 ASP A C 1
ATOM 721 O O . ASP A 1 88 ? 26.064 4.556 -5.840 1.00 48.44 88 ASP A O 1
ATOM 725 N N . ASP A 1 89 ? 25.603 6.665 -5.310 1.00 47.59 89 ASP A N 1
ATOM 726 C CA . ASP A 1 89 ? 24.775 6.327 -4.139 1.00 47.59 89 ASP A CA 1
ATOM 727 C C . ASP A 1 89 ? 23.265 6.465 -4.425 1.00 47.59 89 ASP A C 1
ATOM 729 O O . ASP A 1 89 ? 22.428 6.247 -3.556 1.00 47.59 89 ASP A O 1
ATOM 733 N N . TRP A 1 90 ? 22.887 6.761 -5.675 1.00 45.75 90 TRP A N 1
ATOM 734 C CA . TRP A 1 90 ? 21.488 6.847 -6.130 1.00 45.75 90 TRP A CA 1
ATOM 735 C C . TRP A 1 90 ? 20.862 5.483 -6.482 1.00 45.75 90 TRP A C 1
ATOM 737 O O . TRP A 1 90 ? 19.825 5.417 -7.136 1.00 45.75 90 TRP A O 1
ATOM 747 N N . GLY A 1 91 ? 21.490 4.379 -6.068 1.00 47.41 91 GLY A N 1
ATOM 748 C CA . GLY A 1 91 ? 21.154 3.022 -6.513 1.00 47.41 91 GLY A CA 1
ATOM 749 C C . GLY A 1 91 ? 20.645 2.069 -5.434 1.00 47.41 91 GLY A C 1
ATOM 750 O O . GLY A 1 91 ? 20.668 0.861 -5.665 1.00 47.41 91 GLY A O 1
ATOM 751 N N . LYS A 1 92 ? 20.236 2.551 -4.256 1.00 51.44 92 LYS A N 1
ATOM 752 C CA . LYS A 1 92 ? 19.715 1.658 -3.214 1.00 51.44 92 LYS A CA 1
ATOM 753 C C . LYS A 1 92 ? 18.209 1.495 -3.361 1.00 51.44 92 LYS A C 1
ATOM 755 O O . LYS A 1 92 ? 17.452 2.369 -2.963 1.00 51.44 92 LYS A O 1
ATOM 760 N N . ASP A 1 93 ? 17.827 0.351 -3.921 1.00 54.78 93 ASP A N 1
ATOM 761 C CA . ASP A 1 93 ? 16.535 -0.305 -3.724 1.00 54.78 93 ASP A CA 1
ATOM 762 C C . ASP A 1 93 ? 15.299 0.544 -4.079 1.00 54.78 93 ASP A C 1
ATOM 764 O O . ASP A 1 93 ? 14.707 1.216 -3.237 1.00 54.78 93 ASP A O 1
ATOM 768 N N . ALA A 1 94 ? 14.861 0.469 -5.341 1.00 64.44 94 ALA A N 1
ATOM 769 C CA . ALA A 1 94 ? 13.556 0.993 -5.739 1.00 64.44 94 ALA A CA 1
ATOM 770 C C . ALA A 1 94 ? 12.449 0.048 -5.245 1.00 64.44 94 ALA A C 1
ATOM 772 O O . ALA A 1 94 ? 12.572 -1.169 -5.374 1.00 64.44 94 ALA A O 1
ATOM 773 N N . TYR A 1 95 ? 11.360 0.591 -4.701 1.00 72.44 95 TYR A N 1
ATOM 774 C CA . TYR A 1 95 ? 10.207 -0.194 -4.259 1.00 72.44 95 TYR A CA 1
ATOM 775 C C . TYR A 1 95 ? 9.000 0.083 -5.147 1.00 72.44 95 TYR A C 1
ATOM 777 O O . TYR A 1 95 ? 8.759 1.218 -5.555 1.00 72.44 95 TYR A O 1
ATOM 785 N N . THR A 1 96 ? 8.224 -0.959 -5.431 1.00 79.81 96 THR A N 1
ATOM 786 C CA . THR A 1 96 ? 6.963 -0.851 -6.167 1.00 79.81 96 THR A CA 1
ATOM 787 C C . THR A 1 96 ? 5.832 -1.424 -5.331 1.00 79.81 96 THR A C 1
ATOM 789 O O . THR A 1 96 ? 5.974 -2.475 -4.700 1.00 79.81 96 THR A O 1
ATOM 792 N N . PHE A 1 97 ? 4.693 -0.739 -5.342 1.00 81.50 97 PHE A N 1
ATOM 793 C CA . PHE A 1 97 ? 3.474 -1.226 -4.718 1.00 81.50 97 PHE A CA 1
ATOM 794 C C . PHE A 1 97 ? 2.598 -1.931 -5.753 1.00 81.50 97 PHE A C 1
ATOM 796 O O . PHE A 1 97 ? 2.513 -1.522 -6.914 1.00 81.50 97 PHE A O 1
ATOM 803 N N . LEU A 1 98 ? 1.924 -2.987 -5.314 1.00 84.06 98 LEU A N 1
ATOM 804 C CA . LEU A 1 98 ? 1.008 -3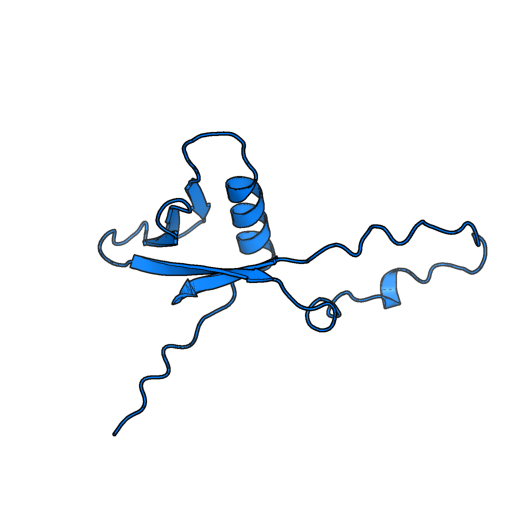.784 -6.121 1.00 84.06 98 LEU A CA 1
ATOM 805 C C . LEU A 1 98 ? -0.344 -3.902 -5.411 1.00 84.06 98 LEU A C 1
ATOM 807 O O . LEU A 1 98 ? -0.363 -3.918 -4.181 1.00 84.06 98 LEU A O 1
ATOM 811 N N . SER A 1 99 ? -1.436 -4.033 -6.166 1.00 84.00 99 SER A N 1
ATOM 812 C CA . SER A 1 99 ? -2.792 -4.318 -5.664 1.00 84.00 99 SER A CA 1
ATOM 813 C C . SER A 1 99 ? -3.396 -5.574 -6.303 1.00 84.00 99 SER A C 1
ATOM 815 O O . SER A 1 99 ? -3.074 -5.877 -7.454 1.00 84.00 99 SER A O 1
ATOM 817 N N . GLN A 1 100 ? -4.246 -6.293 -5.565 1.00 87.31 100 GLN A N 1
ATOM 818 C CA . GLN A 1 100 ? -4.996 -7.480 -6.003 1.00 87.31 100 GLN A CA 1
ATOM 819 C C . GLN A 1 100 ? -6.452 -7.368 -5.547 1.00 87.31 100 GLN A C 1
ATOM 821 O O . GLN A 1 100 ? -6.669 -7.195 -4.323 1.00 87.31 100 GLN A O 1
#

Radius of gyration: 17.99 Å; chains: 1; bounding box: 52×45×37 Å

Organism: NCBI:txid1234261

pLDDT: mean 74.45, std 18.94, range [35.75, 95.44]

Sequence (100 aa):
STNGNEEWTKYSDIESAIIEEAFNQKNKTKLAELDNYSINLNDSIQISKLDPNKQRQIKRVLTSRNESQGLREERFFLTPELSKTFNDDWGKDAYTFLSQ

Secondary structure (DSSP, 8-state):
------PPEEPPHHHHHHHHHHHH-SSS--EEE-SSEEEETTTTEEEESS-TT-EEEEEEEEEPTTTSTTS-GGGS---S-------S-TTS-EEEEEE-